Protein 2D4P (pdb70)

InterPro domains:
  IPR000182 GNAT domain [PS51186] (1-141)
  IPR016181 Acyl-CoA N-acyltransferase [SSF55729] (1-130)
  IPR018987 Protein of unknown function DUF1999 [PF09390] (19-132)

CATH classification: 3.40.630.30

Secondary structure (DSSP, 8-state):
-EEE---GGGHHHHHHTSTTSPPPHHHHHHHHHHS--EEEEETTEEEEEEEEEEEE-SSSEEEEEEEEEESSHHHHHHHHHHHHHHHHHTT-SEEEE---TT-HHHHHHHHHTT----SS----------

B-factor: mean 27.44, std 9.07, range [18.23, 69.94]

Structure (mmCIF, N/CA/C/O backbone):
data_2D4P
#
_entry.id   2D4P
#
_cell.length_a   61.721
_cell.length_b   61.721
_cell.length_c   74.707
_cell.angle_alpha   90.00
_cell.angle_beta   90.00
_cell.angle_gamma   120.00
#
_symmetry.space_group_name_H-M   'P 31 2 1'
#
loop_
_entity.id
_entity.type
_entity.pdbx_description
1 polymer 'hypothetical protein TTHA1254'
2 water water
#
loop_
_atom_site.group_PDB
_atom_site.id
_atom_site.type_symbol
_atom_site.label_atom_id
_atom_site.label_alt_id
_atom_site.label_comp_id
_atom_site.label_asym_id
_atom_site.label_entity_id
_atom_site.label_seq_id
_atom_site.pdbx_PDB_ins_code
_atom_site.Cartn_x
_atom_site.Cartn_y
_atom_site.Cartn_z
_atom_site.occupancy
_atom_site.B_iso_or_equiv
_atom_site.auth_seq_id
_atom_site.auth_comp_id
_atom_site.auth_asym_id
_atom_site.auth_atom_id
_atom_site.pdbx_PDB_model_num
ATOM 1 N N . MET A 1 1 ? 23.993 15.431 10.275 1.00 23.21 1 MET A N 1
ATOM 2 C CA . MET A 1 1 ? 23.424 16.290 11.352 1.00 23.18 1 MET A CA 1
ATOM 3 C C . MET A 1 1 ? 24.453 16.841 12.309 1.00 21.32 1 MET A C 1
ATOM 4 O O . MET A 1 1 ? 25.352 16.137 12.744 1.00 20.25 1 MET A O 1
ATOM 9 N N . ARG A 1 2 ? 24.306 18.121 12.644 1.00 20.26 2 ARG A N 1
ATOM 10 C CA . ARG A 1 2 ? 25.240 18.798 13.533 1.00 19.74 2 ARG A CA 1
ATOM 11 C C . ARG A 1 2 ? 24.510 19.616 14.587 1.00 19.20 2 ARG A C 1
ATOM 12 O O . ARG A 1 2 ? 23.350 19.992 14.401 1.00 18.62 2 ARG A O 1
ATOM 20 N N . PHE A 1 3 ? 25.227 19.892 15.677 1.00 18.69 3 PHE A N 1
ATOM 21 C CA . PHE A 1 3 ? 24.696 20.557 16.849 1.00 19.54 3 PHE A CA 1
ATOM 22 C C . PHE A 1 3 ? 25.591 21.719 17.250 1.00 19.61 3 PHE A C 1
ATOM 23 O O . PHE A 1 3 ? 26.798 21.546 17.457 1.00 19.32 3 PHE A O 1
ATOM 31 N N . ARG A 1 4 ? 25.014 22.920 17.320 1.00 19.63 4 ARG A N 1
ATOM 32 C CA . ARG A 1 4 ? 25.800 24.115 17.544 1.00 19.83 4 ARG A CA 1
ATOM 33 C C . ARG A 1 4 ? 25.045 25.156 18.356 1.00 20.16 4 ARG A C 1
ATOM 34 O O . ARG A 1 4 ? 23.815 25.117 18.449 1.00 19.90 4 ARG A O 1
ATOM 42 N N . PRO A 1 5 ? 25.794 26.104 18.922 1.00 20.98 5 PRO A N 1
ATOM 43 C CA . PRO A 1 5 ? 25.175 27.280 19.540 1.00 21.11 5 PRO A CA 1
ATOM 44 C C . PRO A 1 5 ? 24.457 28.020 18.445 1.00 20.77 5 PRO A C 1
ATOM 45 O O . PRO A 1 5 ? 24.861 27.979 17.264 1.00 20.35 5 PRO A O 1
ATOM 49 N N . PHE A 1 6 ? 23.379 28.687 18.828 1.00 21.15 6 PHE A N 1
ATOM 50 C CA . PHE A 1 6 ? 22.660 29.541 17.912 1.00 20.68 6 PHE A CA 1
ATOM 51 C C . PHE A 1 6 ? 22.956 31.008 18.250 1.00 21.14 6 PHE A C 1
ATOM 52 O O . PHE A 1 6 ? 23.399 31.357 19.370 1.00 21.45 6 PHE A O 1
ATOM 60 N N . THR A 1 7 ? 22.730 31.841 17.240 1.00 21.72 7 THR A N 1
ATOM 61 C CA . THR A 1 7 ? 22.857 33.311 17.329 1.00 22.22 7 THR A CA 1
ATOM 62 C C . THR A 1 7 ? 21.587 33.978 16.853 1.00 22.49 7 THR A C 1
ATOM 63 O O . THR A 1 7 ? 20.629 33.319 16.431 1.00 22.03 7 THR A O 1
ATOM 67 N N . GLU A 1 8 ? 21.588 35.307 16.892 1.00 23.30 8 GLU A N 1
ATOM 68 C CA . GLU A 1 8 ? 20.386 36.058 16.515 1.00 24.74 8 GLU A CA 1
ATOM 69 C C . GLU A 1 8 ? 19.967 35.784 15.083 1.00 24.18 8 GLU A C 1
ATOM 70 O O . GLU A 1 8 ? 18.786 35.840 14.760 1.00 23.96 8 GLU A O 1
ATOM 76 N N . GLU A 1 9 ? 20.948 35.443 14.247 1.00 23.30 9 GLU A N 1
ATOM 77 C CA . GLU A 1 9 ? 20.720 35.131 12.842 1.00 24.45 9 GLU A CA 1
ATOM 78 C C . GLU A 1 9 ? 19.864 33.876 12.652 1.00 23.34 9 GLU A C 1
ATOM 79 O O . GLU A 1 9 ? 19.291 33.667 11.578 1.00 23.49 9 GLU A O 1
ATOM 85 N N . ASP A 1 10 ? 19.778 33.062 13.706 1.00 22.30 10 ASP A N 1
ATOM 86 C CA . ASP A 1 10 ? 19.037 31.816 13.703 1.00 21.67 10 ASP A CA 1
ATOM 87 C C . ASP A 1 10 ? 17.600 31.927 14.188 1.00 21.62 10 ASP A C 1
ATOM 88 O O . ASP A 1 10 ? 16.911 30.920 14.325 1.00 21.25 10 ASP A O 1
ATOM 93 N N . LEU A 1 11 ? 17.137 33.136 14.453 1.00 22.28 11 LEU A N 1
ATOM 94 C CA . LEU A 1 11 ? 15.782 33.301 14.968 1.00 23.11 11 LEU A CA 1
ATOM 95 C C . LEU A 1 11 ? 14.698 32.586 14.094 1.00 23.04 11 LEU A C 1
ATOM 96 O O . LEU A 1 11 ? 13.896 31.805 14.608 1.00 22.70 11 LEU A O 1
ATOM 101 N N . ASP A 1 12 ? 14.714 32.806 12.778 1.00 23.74 12 ASP A N 1
ATOM 102 C CA . ASP A 1 12 ? 13.790 32.122 11.865 1.00 24.52 12 ASP A CA 1
ATOM 103 C C . ASP A 1 12 ? 13.872 30.599 11.870 1.00 24.61 12 ASP A C 1
ATOM 104 O O . ASP A 1 12 ? 12.848 29.930 11.835 1.00 23.54 12 ASP A O 1
ATOM 109 N N . ARG A 1 13 ? 15.090 30.067 11.896 1.00 24.38 13 ARG A N 1
ATOM 110 C CA . ARG A 1 13 ? 15.326 28.635 11.979 1.00 24.69 13 ARG A CA 1
ATOM 111 C C . ARG A 1 13 ? 14.711 28.059 13.243 1.00 24.34 13 ARG A C 1
ATOM 112 O O . ARG A 1 13 ? 14.070 27.010 13.192 1.00 24.34 13 ARG A O 1
ATOM 120 N N . LEU A 1 14 ? 14.917 28.730 14.384 1.00 24.13 14 LEU A N 1
ATOM 121 C CA . LEU A 1 14 ? 14.318 28.265 15.629 1.00 24.64 14 LEU A CA 1
ATOM 122 C C . LEU A 1 14 ? 12.797 28.239 15.511 1.00 24.13 14 LEU A C 1
ATOM 123 O O . LEU A 1 14 ? 12.165 27.276 15.891 1.00 24.36 14 LEU A O 1
ATOM 128 N N . ASN A 1 15 ? 12.237 29.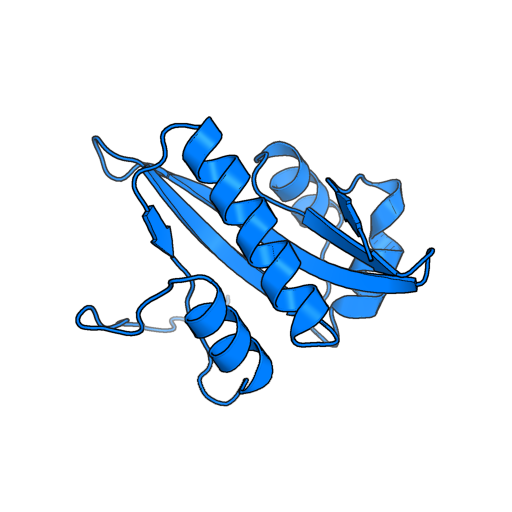294 14.944 1.00 23.97 15 ASN A N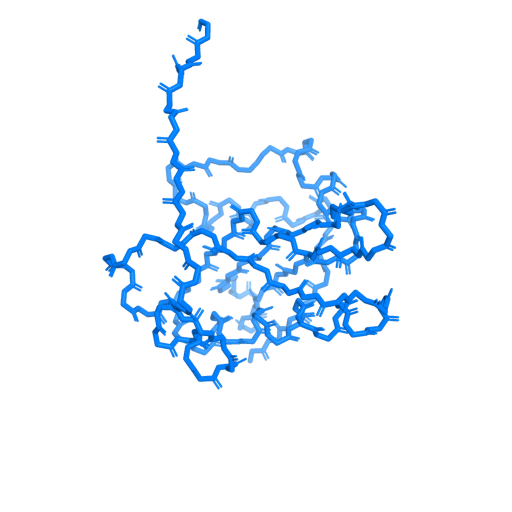 1
ATOM 129 C CA . ASN A 1 15 ? 10.793 29.431 14.892 1.00 24.66 15 ASN A CA 1
ATOM 130 C C . ASN A 1 15 ? 10.190 28.487 13.874 1.00 25.06 15 ASN A C 1
ATOM 131 O O . ASN A 1 15 ? 9.047 28.061 14.010 1.00 24.74 15 ASN A O 1
ATOM 136 N N . ARG A 1 16 ? 10.972 28.090 12.877 1.00 25.61 16 ARG A N 1
ATOM 137 C CA . ARG A 1 16 ? 10.520 27.031 11.969 1.00 25.85 16 ARG A CA 1
ATOM 138 C C . ARG A 1 16 ? 10.297 25.712 12.723 1.00 24.69 16 ARG A C 1
ATOM 139 O O . ARG A 1 16 ? 9.496 24.877 12.289 1.00 24.83 16 ARG A O 1
ATOM 147 N N . LEU A 1 17 ? 11.013 25.525 13.838 1.0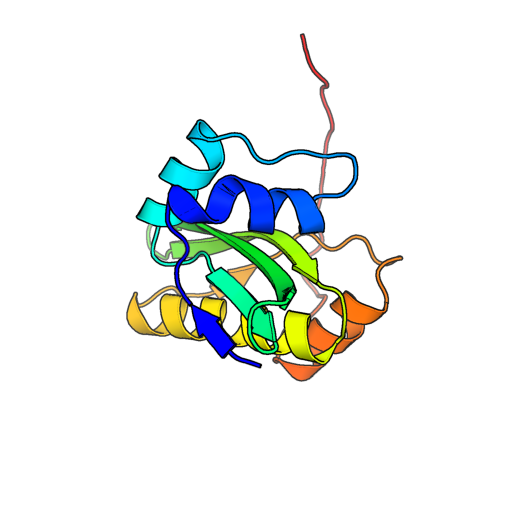0 23.02 17 LEU A N 1
ATOM 148 C CA . LEU A 1 17 ? 10.880 24.352 14.703 1.00 22.83 17 LEU A CA 1
ATOM 149 C C . LEU A 1 17 ? 9.947 24.536 15.897 1.00 22.46 17 LEU A C 1
ATOM 150 O O . LEU A 1 17 ? 9.696 23.584 16.630 1.00 23.11 17 LEU A O 1
ATOM 155 N N . ALA A 1 18 ? 9.465 25.757 16.115 1.00 21.69 18 ALA A N 1
ATOM 156 C CA . ALA A 1 18 ? 8.800 26.124 17.368 1.00 21.37 18 ALA A CA 1
ATOM 157 C C . ALA A 1 18 ? 7.261 25.952 17.363 1.00 21.20 18 ALA A C 1
ATOM 158 O O . ALA A 1 18 ? 6.609 26.210 18.372 1.00 21.34 18 ALA A O 1
ATOM 160 N N . GLY A 1 19 ? 6.708 25.516 16.236 1.00 22.08 19 GLY A N 1
ATOM 161 C CA . GLY A 1 19 ? 5.299 25.230 16.134 1.00 21.77 19 GLY A CA 1
ATOM 162 C C . GLY A 1 19 ? 4.451 26.453 16.509 1.00 22.35 19 GLY A C 1
ATOM 163 O O . GLY A 1 19 ? 4.664 27.556 15.983 1.00 21.57 19 GLY A O 1
ATOM 164 N N . LYS A 1 20 ? 3.509 26.250 17.425 1.00 22.14 20 LYS A N 1
ATOM 165 C CA . LYS A 1 20 ? 2.576 27.302 17.817 1.00 22.67 20 LYS A CA 1
ATOM 166 C C . LYS A 1 20 ? 3.038 28.060 19.041 1.00 22.83 20 LYS A C 1
ATOM 167 O O . LYS A 1 20 ? 2.258 28.793 19.643 1.00 22.13 20 LYS A O 1
ATOM 173 N N . ARG A 1 21 ? 4.287 27.852 19.448 1.00 23.56 21 ARG A N 1
ATOM 174 C CA . ARG A 1 21 ? 4.864 28.528 20.609 1.00 24.76 21 ARG A CA 1
ATOM 175 C C . ARG A 1 21 ? 6.195 29.162 20.206 1.00 24.75 21 ARG A C 1
ATOM 176 O O . ARG A 1 21 ? 7.270 28.566 20.328 1.00 24.35 21 ARG A O 1
ATOM 184 N N . PRO A 1 22 ? 6.115 30.391 19.727 1.00 25.38 22 PRO A N 1
ATOM 185 C CA . PRO A 1 22 ? 7.280 31.057 19.149 1.00 25.36 22 PRO A CA 1
ATOM 186 C C . PRO A 1 22 ? 8.345 31.397 20.188 1.00 24.50 22 PRO A C 1
ATOM 187 O O . PRO A 1 22 ? 8.079 31.567 21.382 1.00 24.46 22 PRO A O 1
ATOM 191 N N . VAL A 1 23 ? 9.570 31.468 19.701 1.00 24.63 23 VAL A N 1
ATOM 192 C CA . VAL A 1 23 ? 10.720 31.908 20.474 1.00 24.58 23 VAL A CA 1
ATOM 193 C C . VAL A 1 23 ? 10.942 33.361 20.118 1.00 24.00 23 VAL A C 1
ATOM 194 O O . VAL A 1 23 ? 11.093 33.714 18.934 1.00 23.81 23 VAL A O 1
ATOM 198 N N . SER A 1 24 ? 10.936 34.224 21.124 1.00 23.16 24 SER A N 1
ATOM 199 C CA . SER A 1 24 ? 11.223 35.630 20.883 1.00 23.18 24 SER A CA 1
ATOM 200 C C . SER A 1 24 ? 12.725 35.855 20.745 1.00 22.93 24 SER A C 1
ATOM 201 O O . SER A 1 24 ? 13.541 35.024 21.156 1.00 22.61 24 SER A O 1
ATOM 204 N N . LEU A 1 25 ? 13.077 37.002 20.188 1.00 22.43 25 LEU A N 1
ATOM 205 C CA . LEU A 1 25 ? 14.455 37.435 20.138 1.00 23.21 25 LEU A CA 1
ATOM 206 C C . LEU A 1 25 ? 15.041 37.538 21.534 1.00 23.09 25 LEU A C 1
ATOM 207 O O . LEU A 1 25 ? 16.194 37.180 21.727 1.00 22.47 25 LEU A O 1
ATOM 212 N N . GLY A 1 26 ? 14.238 38.028 22.488 1.00 23.16 26 GLY A N 1
ATOM 213 C CA . GLY A 1 26 ? 14.689 38.132 23.865 1.00 23.56 26 GLY A CA 1
ATOM 214 C C . GLY A 1 26 ? 15.034 36.777 24.450 1.00 22.88 26 GLY A C 1
ATOM 215 O O . GLY A 1 26 ? 16.058 36.617 25.126 1.00 22.32 26 GLY A O 1
ATOM 216 N N . ALA A 1 27 ? 14.177 35.798 24.184 1.00 22.16 27 ALA A N 1
ATOM 217 C CA . ALA A 1 27 ? 14.407 34.430 24.642 1.00 22.04 27 ALA A CA 1
ATOM 218 C C . ALA A 1 27 ? 15.642 33.827 23.969 1.00 21.47 27 ALA A C 1
ATOM 219 O O . ALA A 1 27 ? 16.476 33.252 24.637 1.00 21.90 27 ALA A O 1
ATOM 221 N N . LEU A 1 28 ? 15.776 34.028 22.666 1.00 21.49 28 LEU A N 1
ATOM 222 C CA . LEU A 1 28 ? 16.935 33.534 21.934 1.00 21.43 28 LEU A CA 1
ATOM 223 C C . LEU A 1 28 ? 18.221 34.097 22.545 1.00 21.94 28 LEU A C 1
ATOM 224 O O . LEU A 1 28 ? 19.155 33.352 22.831 1.00 20.82 28 LEU A O 1
ATOM 229 N N . ARG A 1 29 ? 18.244 35.407 22.794 1.00 22.21 29 ARG A N 1
ATOM 230 C CA . ARG A 1 29 ? 19.422 36.070 23.348 1.00 23.51 29 ARG A CA 1
ATOM 231 C C . ARG A 1 29 ? 19.821 35.534 24.726 1.00 22.69 29 ARG A C 1
ATOM 232 O O . ARG A 1 29 ? 20.999 35.269 24.990 1.00 23.27 29 ARG A O 1
ATOM 240 N N . PHE A 1 30 ? 18.834 35.361 25.586 1.00 23.13 30 PHE A N 1
ATOM 241 C CA . PHE A 1 30 ? 19.043 34.804 26.906 1.00 22.87 30 PHE A CA 1
ATOM 242 C C . PHE A 1 30 ? 19.589 33.383 26.846 1.00 21.55 30 PHE A C 1
ATOM 243 O O . PHE A 1 30 ? 20.580 33.051 27.503 1.00 21.98 30 PHE A O 1
ATOM 251 N N . PHE A 1 31 ? 18.948 32.531 26.061 1.00 21.14 31 PHE A N 1
ATOM 252 C CA . PHE A 1 31 ? 19.398 31.144 25.952 1.00 20.40 31 PHE A CA 1
ATOM 253 C C . PHE A 1 31 ? 20.742 31.003 25.231 1.00 21.57 31 PHE A C 1
ATOM 254 O O . PHE A 1 31 ? 21.528 30.122 25.548 1.00 20.78 31 PHE A O 1
ATOM 262 N N . ALA A 1 32 ? 21.035 31.898 24.278 1.00 21.79 32 ALA A N 1
ATOM 263 C CA . ALA A 1 32 ? 22.357 31.907 23.650 1.00 22.48 32 ALA A CA 1
ATOM 264 C C . ALA A 1 32 ? 23.449 32.182 24.686 1.00 22.64 32 ALA A C 1
ATOM 265 O O . ALA A 1 32 ? 24.551 31.673 24.544 1.00 23.41 32 ALA A O 1
ATOM 267 N N . ARG A 1 33 ? 23.145 32.981 25.698 1.00 23.48 33 ARG A N 1
ATOM 268 C CA . ARG A 1 33 ? 24.139 33.387 26.705 1.00 25.29 33 ARG A CA 1
ATOM 269 C C . ARG A 1 33 ? 24.393 32.268 27.736 1.00 24.05 33 ARG A C 1
ATOM 270 O O . ARG A 1 33 ? 25.407 32.317 28.424 1.00 23.89 33 ARG A O 1
ATOM 278 N N . THR A 1 34 ? 23.516 31.270 27.845 1.00 22.78 34 THR A N 1
ATOM 279 C CA . THR A 1 34 ? 23.663 30.262 28.928 1.00 22.25 34 THR A CA 1
ATOM 280 C C . THR A 1 34 ? 24.868 29.383 28.755 1.00 21.72 34 THR A C 1
ATOM 281 O O . THR A 1 34 ? 25.443 28.905 29.740 1.00 22.48 34 THR A O 1
ATOM 285 N N . GLY A 1 35 ? 25.240 29.135 27.504 1.00 22.09 35 GLY A N 1
ATOM 286 C CA . GLY A 1 35 ? 26.203 28.086 27.158 1.00 21.46 35 GLY A CA 1
ATOM 287 C C . GLY A 1 35 ? 25.682 26.659 27.219 1.00 21.75 35 GLY A C 1
ATOM 288 O O . GLY A 1 35 ? 26.445 25.728 27.093 1.00 22.28 35 GLY A O 1
ATOM 289 N N . HIS A 1 36 ? 24.372 26.502 27.383 1.00 20.60 36 HIS A N 1
ATOM 290 C CA . HIS A 1 36 ? 23.703 25.214 27.512 1.00 18.93 36 HIS A CA 1
ATOM 291 C C . HIS A 1 36 ? 22.635 24.957 26.446 1.00 18.81 36 HIS A C 1
ATOM 292 O O . HIS A 1 36 ? 21.986 23.926 26.468 1.00 18.57 36 HIS A O 1
ATOM 299 N N . SER A 1 37 ? 22.477 25.883 25.506 1.00 19.15 37 SER A N 1
ATOM 300 C CA . SER A 1 37 ? 21.388 25.824 24.515 1.00 18.99 37 SER A CA 1
ATOM 301 C C . SER A 1 37 ? 21.976 25.618 23.111 1.00 20.12 37 SER A C 1
ATOM 302 O O . SER A 1 37 ? 23.034 26.166 22.775 1.00 20.06 37 SER A O 1
ATOM 305 N N . PHE A 1 38 ? 21.286 24.804 22.313 1.00 19.65 38 PHE A N 1
ATOM 306 C CA . PHE A 1 38 ? 21.790 24.344 21.026 1.00 20.15 38 PHE A CA 1
ATOM 307 C C . PHE A 1 38 ? 20.734 24.275 19.944 1.00 20.20 38 PHE A C 1
ATOM 308 O O . PHE A 1 38 ? 19.554 24.139 20.222 1.00 19.42 38 PHE A O 1
ATOM 316 N N . LEU A 1 39 ? 21.211 24.340 18.700 1.00 19.85 39 LEU A N 1
ATOM 317 C CA . LEU A 1 39 ? 20.433 24.103 17.493 1.00 20.75 39 LEU A CA 1
ATOM 318 C C . LEU A 1 39 ? 20.984 22.859 16.804 1.00 20.95 39 LEU A C 1
ATOM 319 O O . LEU A 1 39 ? 22.210 22.670 16.755 1.00 20.85 39 LEU A O 1
ATOM 324 N N . ALA A 1 40 ? 20.068 22.016 16.318 1.00 20.30 40 ALA A N 1
ATOM 325 C CA . ALA A 1 40 ? 20.379 20.871 15.478 1.00 20.91 40 ALA A CA 1
ATOM 326 C C . ALA A 1 40 ? 20.023 21.210 14.034 1.00 21.51 40 ALA A C 1
ATOM 327 O O . ALA A 1 40 ? 18.976 21.798 13.782 1.00 21.28 40 ALA A O 1
ATOM 329 N N . GLU A 1 41 ? 20.879 20.809 13.105 1.00 23.16 41 GLU A N 1
ATOM 330 C CA . GLU A 1 41 ? 20.721 21.097 11.677 1.00 25.77 41 GLU A CA 1
ATOM 331 C C . GLU A 1 41 ? 21.159 19.894 10.874 1.00 27.60 41 GLU A C 1
ATOM 332 O O . GLU A 1 41 ? 22.173 19.332 11.197 1.00 25.15 41 GLU A O 1
ATOM 338 N N . GLU A 1 42 ? 20.442 19.564 9.798 1.00 30.48 42 GLU A N 1
ATOM 339 C CA . GLU A 1 42 ? 20.876 18.568 8.804 1.00 33.65 42 GLU A CA 1
ATOM 340 C C . GLU A 1 42 ? 21.114 19.326 7.522 1.00 34.90 42 GLU A C 1
ATOM 341 O O . GLU A 1 42 ? 20.163 19.739 6.842 1.00 34.17 42 GLU A O 1
ATOM 347 N N . GLY A 1 43 ? 22.382 19.539 7.202 1.00 37.07 43 GLY A N 1
ATOM 348 C CA . GLY A 1 43 ? 22.735 20.500 6.186 1.00 38.67 43 GLY A CA 1
ATOM 349 C C . GLY A 1 43 ? 22.348 21.825 6.789 1.00 39.38 43 GLY A C 1
ATOM 350 O O . GLY A 1 43 ? 22.826 22.169 7.870 1.00 41.11 43 GLY A O 1
ATOM 351 N N . GLU A 1 44 ? 21.469 22.561 6.114 1.00 39.57 44 GLU A N 1
ATOM 352 C CA . GLU A 1 44 ? 20.930 23.801 6.675 1.00 39.76 44 GLU A CA 1
ATOM 353 C C . GLU A 1 44 ? 19.413 23.721 6.862 1.00 37.59 44 GLU A C 1
ATOM 354 O O . GLU A 1 44 ? 18.754 24.733 7.062 1.00 39.47 44 GLU A O 1
ATOM 360 N N . GLU A 1 45 ? 18.868 22.510 6.809 1.00 34.93 45 GLU A N 1
ATOM 361 C CA . GLU A 1 45 ? 17.522 22.238 7.279 1.00 33.13 45 GLU A CA 1
ATOM 362 C C . GLU A 1 45 ? 17.598 22.263 8.813 1.00 30.88 45 GLU A C 1
ATOM 363 O O . GLU A 1 45 ? 18.377 21.511 9.390 1.00 29.20 45 GLU A O 1
ATOM 369 N N . PRO A 1 46 ? 16.863 23.149 9.481 1.00 28.19 46 PRO A N 1
ATOM 370 C CA . PRO A 1 46 ? 16.798 23.076 10.942 1.00 26.69 46 PRO A CA 1
ATOM 371 C C . PRO A 1 46 ? 16.119 21.772 11.369 1.00 25.16 46 PRO A C 1
ATOM 372 O O . PRO A 1 46 ? 15.157 21.345 10.749 1.00 23.45 46 PRO A O 1
ATOM 376 N N . MET A 1 47 ? 16.620 21.142 12.422 1.00 23.20 47 MET A N 1
ATOM 377 C CA . MET A 1 47 ? 16.084 19.856 12.834 1.00 22.76 47 MET A CA 1
ATOM 378 C C . MET A 1 47 ? 15.679 19.800 14.307 1.00 21.54 47 MET A C 1
ATOM 379 O O . MET A 1 47 ? 15.008 18.858 14.712 1.00 20.65 47 MET A O 1
ATOM 384 N N . GLY A 1 48 ? 16.085 20.784 15.105 1.00 20.32 48 GLY A N 1
ATOM 385 C CA . GLY A 1 48 ? 15.667 20.826 16.488 1.00 20.73 48 GLY A CA 1
ATOM 386 C C . GLY A 1 48 ? 16.387 21.908 17.250 1.00 20.74 48 GLY A C 1
ATOM 387 O O . GLY A 1 48 ? 17.342 22.521 16.748 1.00 20.13 48 GLY A O 1
ATOM 388 N N . PHE A 1 49 ? 15.949 22.130 18.477 1.00 20.42 49 PHE A N 1
ATOM 389 C CA . PHE A 1 49 ? 16.687 23.014 19.370 1.00 20.73 49 PHE A CA 1
ATOM 390 C C . PHE A 1 49 ? 16.414 22.648 20.813 1.00 20.47 49 PHE A C 1
ATOM 391 O O . PHE A 1 49 ? 15.407 22.019 21.125 1.00 19.85 49 PHE A O 1
ATOM 399 N N . ALA A 1 50 ? 17.329 23.045 21.692 1.00 20.79 50 ALA A N 1
ATOM 400 C CA . ALA A 1 50 ? 17.167 22.860 23.129 1.00 20.73 50 ALA A CA 1
ATOM 401 C C . ALA A 1 50 ? 17.469 24.186 23.813 1.00 20.80 50 ALA A C 1
ATOM 402 O O . ALA A 1 50 ? 18.509 24.781 23.564 1.00 20.18 50 ALA A O 1
ATOM 404 N N . LEU A 1 51 ? 16.529 24.646 24.645 1.00 20.69 51 LEU A N 1
ATOM 405 C CA . LEU A 1 51 ? 16.714 25.828 25.486 1.00 20.17 51 LEU A CA 1
ATOM 406 C C . LEU A 1 51 ? 16.940 25.320 26.885 1.00 19.95 51 LEU A C 1
ATOM 407 O O . LEU A 1 51 ? 16.076 24.679 27.442 1.00 19.50 51 LEU A O 1
ATOM 412 N N . ALA A 1 52 ? 18.128 25.562 27.402 1.00 20.44 52 ALA A N 1
ATOM 413 C CA . ALA A 1 52 ? 18.547 25.053 28.706 1.00 20.25 52 ALA A CA 1
ATOM 414 C C . ALA A 1 52 ? 19.352 26.099 29.469 1.00 20.37 52 ALA A C 1
ATOM 415 O O . ALA A 1 52 ? 19.956 26.992 28.887 1.00 19.89 52 ALA A O 1
ATOM 417 N N . GLN A 1 53 ? 19.352 25.974 30.793 1.00 19.81 53 GLN A N 1
ATOM 418 C CA . GLN A 1 53 ? 19.982 26.971 31.657 1.00 18.78 53 GLN A CA 1
ATOM 419 C C . GLN A 1 53 ? 20.364 26.385 32.991 1.00 18.59 53 GLN A C 1
ATOM 420 O O . GLN A 1 53 ? 19.757 25.409 33.465 1.00 19.17 53 GLN A O 1
ATOM 426 N N . ALA A 1 54 ? 21.371 27.012 33.603 1.00 19.14 54 ALA A N 1
ATOM 427 C CA . ALA A 1 54 ? 21.820 26.632 34.926 1.00 19.64 54 ALA A CA 1
ATOM 428 C C . ALA A 1 54 ? 21.001 27.255 36.013 1.00 19.68 54 ALA A C 1
ATOM 429 O O . ALA A 1 54 ? 20.699 28.468 35.976 1.00 21.52 54 ALA A O 1
ATOM 431 N N . VAL A 1 55 ? 20.629 26.413 36.974 1.00 19.29 55 VAL A N 1
ATOM 432 C CA . VAL A 1 55 ? 19.869 26.817 38.149 1.00 19.84 55 VAL A CA 1
ATOM 433 C C . VAL A 1 55 ? 20.633 26.360 39.396 1.00 19.70 55 VAL A C 1
ATOM 434 O O . VAL A 1 55 ? 20.845 25.159 39.574 1.00 19.31 55 VAL A O 1
ATOM 438 N N . TRP A 1 56 ? 21.078 27.314 40.194 1.00 20.65 56 TRP A N 1
ATOM 439 C CA . TRP A 1 56 ? 21.844 27.025 41.427 1.00 21.47 56 TRP A CA 1
ATOM 440 C C . TRP A 1 56 ? 20.892 26.430 42.471 1.00 22.22 56 TRP A C 1
ATOM 441 O O . TRP A 1 56 ? 19.766 26.929 42.697 1.00 21.98 56 TRP A O 1
ATOM 452 N N . GLN A 1 57 ? 21.320 25.321 43.055 1.00 21.47 57 GLN A N 1
ATOM 453 C CA . GLN A 1 57 ? 20.541 24.654 44.095 1.00 22.81 57 GLN A CA 1
ATOM 454 C C . GLN A 1 57 ? 20.936 25.099 45.517 1.00 22.67 57 GLN A C 1
ATOM 455 O O . GLN A 1 57 ? 20.359 24.626 46.482 1.00 23.33 57 GLN A O 1
ATOM 461 N N . GLY A 1 58 ? 21.945 25.958 45.663 1.00 21.83 58 GLY A N 1
ATOM 462 C CA . GLY A 1 58 ? 22.473 26.293 46.968 1.00 21.99 58 GLY A CA 1
ATOM 463 C C . GLY A 1 58 ? 23.861 25.719 47.257 1.00 21.73 58 GLY A C 1
ATOM 464 O O . GLY A 1 58 ? 24.497 26.088 48.248 1.00 21.72 58 GLY A O 1
ATOM 465 N N . GLU A 1 59 ? 24.322 24.816 46.405 1.00 21.68 59 GLU A N 1
ATOM 466 C CA . GLU A 1 59 ? 25.694 24.307 46.493 1.00 22.73 59 GLU A CA 1
ATOM 467 C C . GLU A 1 59 ? 26.032 23.740 45.133 1.00 22.72 59 GLU A C 1
ATOM 468 O O . GLU A 1 59 ? 26.926 24.229 44.427 1.00 22.53 59 GLU A O 1
ATOM 474 N N . ALA A 1 60 ? 25.267 22.733 44.739 1.00 22.27 60 ALA A N 1
ATOM 475 C CA . ALA A 1 60 ? 25.372 22.186 43.398 1.00 21.44 60 ALA A CA 1
ATOM 476 C C . ALA A 1 60 ? 24.504 23.010 42.450 1.00 21.35 60 ALA A C 1
ATOM 477 O O . ALA A 1 60 ? 23.698 23.857 42.878 1.00 19.91 60 ALA A O 1
ATOM 479 N N . THR A 1 61 ? 24.695 22.761 41.163 1.00 20.76 61 THR A N 1
ATOM 480 C CA . THR A 1 61 ? 23.914 23.359 40.089 1.00 20.59 61 THR A CA 1
ATOM 481 C C . THR A 1 61 ? 23.228 22.275 39.281 1.00 20.80 61 THR A C 1
ATOM 482 O O . THR A 1 61 ? 23.751 21.173 39.113 1.00 21.25 61 THR A O 1
ATOM 486 N N . THR A 1 62 ? 22.015 22.570 38.818 1.00 20.37 62 THR A N 1
ATOM 487 C CA . THR A 1 62 ? 21.320 21.740 37.863 1.00 20.87 62 THR A CA 1
ATOM 488 C C . THR A 1 62 ? 21.166 22.502 36.561 1.00 21.48 62 THR A C 1
ATOM 489 O O . THR A 1 62 ? 20.926 23.718 36.590 1.00 22.91 62 THR A O 1
ATOM 493 N N . VAL A 1 63 ? 21.309 21.809 35.426 1.00 20.03 63 VAL A N 1
ATOM 494 C CA . VAL A 1 63 ? 20.917 22.378 34.159 1.00 20.69 63 VAL A CA 1
ATOM 495 C C . VAL A 1 63 ? 19.518 21.881 33.835 1.00 20.26 63 VAL A C 1
ATOM 496 O O . VAL A 1 63 ? 19.284 20.687 33.736 1.00 20.43 63 VAL A O 1
ATOM 500 N N . LEU A 1 64 ? 18.565 22.814 33.746 1.00 20.71 64 LEU A N 1
ATOM 501 C CA . LEU A 1 64 ? 17.210 22.504 33.360 1.00 21.43 64 LEU A CA 1
ATOM 502 C C . LEU A 1 64 ? 16.988 22.796 31.888 1.00 21.24 64 LEU A C 1
ATOM 503 O O . LEU A 1 64 ? 17.278 23.899 31.397 1.00 21.87 64 LEU A O 1
ATOM 508 N N . VAL A 1 65 ? 16.500 21.790 31.183 1.00 21.01 65 VAL A N 1
ATOM 509 C CA . VAL A 1 65 ? 16.097 21.953 29.789 1.00 21.49 65 VAL A CA 1
ATOM 510 C C . VAL A 1 65 ? 14.639 22.431 29.812 1.00 21.61 65 VAL A C 1
ATOM 511 O O . VAL A 1 65 ? 13.709 21.656 30.028 1.00 24.01 65 VAL A O 1
ATOM 515 N N . THR A 1 66 ? 14.486 23.710 29.591 1.00 23.24 66 THR A N 1
ATOM 516 C CA . THR A 1 66 ? 13.247 24.410 29.596 1.00 24.68 66 THR A CA 1
ATOM 517 C C . THR A 1 66 ? 12.376 23.999 28.443 1.00 23.79 66 THR A C 1
ATOM 518 O O . THR A 1 66 ? 11.141 23.908 28.556 1.00 24.47 66 THR A O 1
ATOM 522 N N . ARG A 1 67 ? 13.016 23.773 27.296 1.00 21.90 67 ARG A N 1
ATOM 523 C CA . ARG A 1 67 ? 12.329 23.384 26.097 1.00 22.05 67 ARG A CA 1
ATOM 524 C C . ARG A 1 67 ? 13.222 22.591 25.173 1.00 21.91 67 ARG A C 1
ATOM 525 O O . ARG A 1 67 ? 14.370 22.972 24.951 1.00 20.97 67 ARG A O 1
ATOM 533 N N . ILE A 1 68 ? 12.660 21.548 24.580 1.00 22.24 68 ILE A N 1
ATOM 534 C CA . ILE A 1 68 ? 13.375 20.823 23.531 1.00 21.64 68 ILE A CA 1
ATOM 535 C C . ILE A 1 68 ? 12.373 20.485 22.432 1.00 21.97 68 ILE A C 1
ATOM 536 O O . ILE A 1 68 ? 11.232 20.092 22.706 1.00 22.58 68 ILE A O 1
ATOM 541 N N . GLU A 1 69 ? 12.798 20.704 21.199 1.00 21.28 69 GLU A N 1
ATOM 542 C CA . GLU A 1 69 ? 12.027 20.397 20.026 1.00 21.62 69 GLU A CA 1
ATOM 543 C C . GLU A 1 69 ? 12.921 19.651 19.065 1.00 21.87 69 GLU A C 1
ATOM 544 O O . GLU A 1 69 ? 14.119 19.942 18.979 1.00 20.23 69 GLU A O 1
ATOM 550 N N . GLY A 1 70 ? 12.345 18.706 18.333 1.00 21.52 70 GLY A N 1
ATOM 551 C CA . GLY A 1 70 ? 13.117 17.954 17.360 1.00 22.68 70 GLY A CA 1
ATOM 552 C C . GLY A 1 70 ? 12.289 17.106 16.412 1.00 23.74 70 GLY A C 1
ATOM 553 O O . GLY A 1 70 ? 11.260 16.555 16.790 1.00 24.68 70 GLY A O 1
ATOM 554 N N . ARG A 1 71 ? 12.777 17.002 15.182 1.00 24.01 71 ARG A N 1
ATOM 555 C CA . ARG A 1 71 ? 12.059 16.350 14.097 1.00 24.21 71 ARG A CA 1
ATOM 556 C C . ARG A 1 71 ? 12.313 14.851 14.006 1.00 23.44 71 ARG A C 1
ATOM 557 O O . ARG A 1 71 ? 11.667 14.143 13.195 1.00 21.60 71 ARG A O 1
ATOM 565 N N . SER A 1 72 ? 13.246 14.365 14.818 1.00 21.52 72 SER A N 1
ATOM 566 C CA . SER A 1 72 ? 13.584 12.957 14.848 1.00 21.90 72 SER A CA 1
ATOM 567 C C . SER A 1 72 ? 14.208 12.585 16.183 1.00 22.23 72 SER A C 1
ATOM 568 O O . SER A 1 72 ? 14.722 13.438 16.890 1.00 20.93 72 SER A O 1
ATOM 571 N N . VAL A 1 73 ? 14.188 11.301 16.498 1.00 22.51 73 VAL A N 1
ATOM 572 C CA . VAL A 1 73 ? 14.951 10.798 17.646 1.00 23.14 73 VAL A CA 1
ATOM 573 C C . VAL A 1 73 ? 16.429 11.209 17.556 1.00 22.94 73 VAL A C 1
ATOM 574 O O . VAL A 1 73 ? 17.013 11.665 18.547 1.00 22.77 73 VAL A O 1
ATOM 578 N N . GLU A 1 74 ? 17.011 11.094 16.365 1.00 22.77 74 GLU A N 1
ATOM 579 C CA . GLU A 1 74 ? 18.392 11.474 16.165 1.00 22.32 74 GLU A CA 1
ATOM 580 C C . GLU A 1 74 ? 18.642 12.936 16.578 1.00 21.23 74 GLU A C 1
ATOM 581 O O . GLU A 1 74 ? 19.599 13.223 17.283 1.00 20.93 74 GLU A O 1
ATOM 587 N N . ALA A 1 75 ? 17.789 13.860 16.149 1.00 20.49 75 ALA A N 1
ATOM 588 C CA . ALA A 1 75 ? 17.954 15.269 16.519 1.00 20.20 75 ALA A CA 1
ATOM 589 C C . ALA A 1 75 ? 17.838 15.444 18.048 1.00 20.46 75 ALA A C 1
ATOM 590 O O . ALA A 1 75 ? 18.642 16.123 18.698 1.00 20.43 75 ALA A O 1
ATOM 592 N N . LEU A 1 76 ? 16.840 14.812 18.633 1.00 19.94 76 LEU A N 1
ATOM 593 C CA . LEU A 1 76 ? 16.602 14.949 20.066 1.00 20.71 76 LEU A CA 1
ATOM 594 C C . LEU A 1 76 ? 17.772 14.395 20.867 1.00 19.93 76 LEU A C 1
ATOM 595 O O . LEU A 1 76 ? 18.204 15.004 21.840 1.00 19.11 76 LEU A O 1
ATOM 600 N N . ARG A 1 77 ? 18.264 13.226 20.466 1.00 20.21 77 ARG A N 1
ATOM 601 C CA . ARG A 1 77 ? 19.407 12.616 21.152 1.00 20.60 77 ARG A CA 1
ATOM 602 C C . ARG A 1 77 ? 20.648 13.499 21.114 1.00 20.51 77 ARG A C 1
ATOM 603 O O . ARG A 1 77 ? 21.328 13.671 22.125 1.00 21.13 77 ARG A O 1
ATOM 611 N N . GLY A 1 78 ? 20.949 14.070 19.948 1.00 20.13 78 GLY A N 1
ATOM 612 C CA . GLY A 1 78 ? 22.142 14.873 19.795 1.00 20.14 78 GLY A CA 1
ATOM 613 C C . GLY A 1 78 ? 22.054 16.166 20.573 1.00 20.65 78 GLY A C 1
ATOM 614 O O . GLY A 1 78 ? 23.051 16.633 21.132 1.00 19.84 78 GLY A O 1
ATOM 615 N N . LEU A 1 79 ? 20.852 16.749 20.626 1.00 20.63 79 LEU A N 1
ATOM 616 C CA . LEU A 1 79 ? 20.628 17.932 21.454 1.00 19.78 79 LEU A CA 1
ATOM 617 C C . LEU A 1 79 ? 20.854 17.600 22.945 1.00 19.77 79 LEU A C 1
ATOM 618 O O . LEU A 1 79 ? 21.519 18.344 23.681 1.00 20.46 79 LEU A O 1
ATOM 623 N N . LEU A 1 80 ? 20.320 16.472 23.396 1.00 20.13 80 LEU A N 1
ATOM 62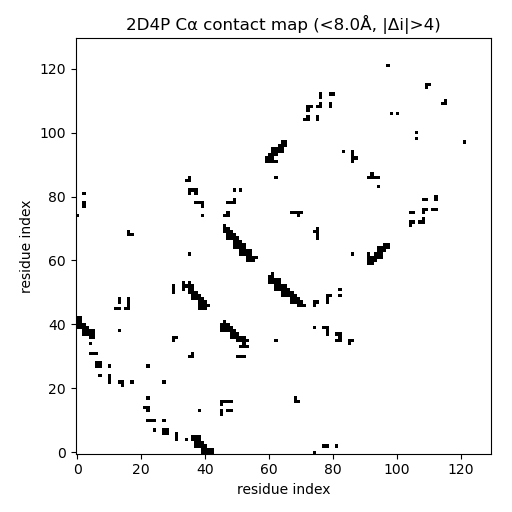4 C CA . LEU A 1 80 ? 20.530 16.066 24.780 1.00 19.83 80 LEU A CA 1
ATOM 625 C C . LEU A 1 80 ? 21.999 15.863 25.067 1.00 20.13 80 LEU A C 1
ATOM 626 O O . LEU A 1 80 ? 22.487 16.268 26.103 1.00 21.14 80 LEU A O 1
ATOM 631 N N . ARG A 1 81 ? 22.709 15.250 24.132 1.00 20.86 81 ARG A N 1
ATOM 632 C CA . ARG A 1 81 ? 24.135 15.007 24.306 1.00 20.74 81 ARG A CA 1
ATOM 633 C C . ARG A 1 81 ? 24.886 16.331 24.405 1.00 20.85 81 ARG A C 1
ATOM 634 O O . ARG A 1 81 ? 25.836 16.486 25.206 1.00 19.94 81 ARG A O 1
ATOM 642 N N . ALA A 1 82 ? 24.477 17.304 23.597 1.00 20.54 82 ALA A N 1
ATOM 643 C CA . ALA A 1 82 ? 25.166 18.588 23.583 1.00 20.62 82 ALA A CA 1
ATOM 644 C C . ALA A 1 82 ? 24.902 19.297 24.918 1.00 20.02 82 ALA A C 1
ATOM 645 O O . ALA A 1 82 ? 25.796 19.876 25.522 1.00 18.99 82 ALA A O 1
ATOM 647 N N . VAL A 1 83 ? 23.664 19.223 25.390 1.00 20.96 83 VAL A N 1
ATOM 648 C CA . VAL A 1 83 ? 23.341 19.812 26.686 1.00 20.18 83 VAL A CA 1
ATOM 649 C C . VAL A 1 83 ? 24.154 19.142 27.812 1.00 19.72 83 VAL A C 1
ATOM 650 O O . VAL A 1 83 ? 24.747 19.837 28.649 1.00 19.71 83 VAL A O 1
ATOM 654 N N . VAL A 1 84 ? 24.188 17.817 27.823 1.00 19.57 84 VAL A N 1
ATOM 655 C CA . VAL A 1 84 ? 24.902 17.043 28.847 1.00 20.02 84 VAL A CA 1
ATOM 656 C C . VAL A 1 84 ? 26.378 17.405 28.812 1.00 19.97 84 VAL A C 1
ATOM 657 O O . VAL A 1 84 ? 26.978 17.639 29.858 1.00 19.73 84 VAL A O 1
ATOM 661 N N . LYS A 1 85 ? 26.989 17.404 27.634 1.00 20.58 85 LYS A N 1
ATOM 662 C CA . LYS A 1 85 ? 28.396 17.799 27.529 1.00 20.7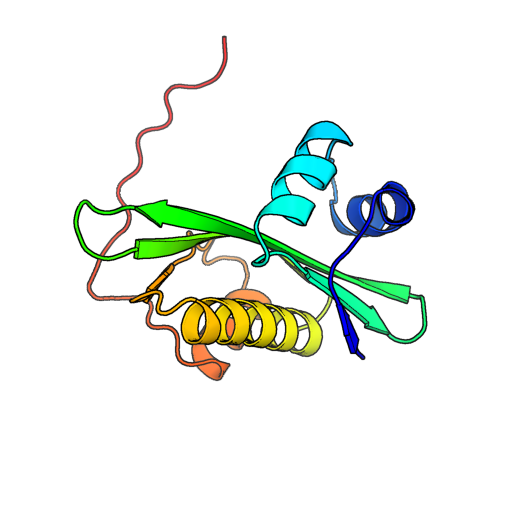6 85 LYS A CA 1
ATOM 663 C C . LYS A 1 85 ? 28.647 19.198 28.137 1.00 20.61 85 LYS A C 1
ATOM 664 O O . LYS A 1 85 ? 29.599 19.388 28.899 1.00 20.55 85 LYS A O 1
ATOM 670 N N . SER A 1 86 ? 27.786 20.155 27.813 1.00 19.93 86 SER A N 1
ATOM 671 C CA . SER A 1 86 ? 27.925 21.517 28.325 1.00 19.65 86 SER A CA 1
ATOM 672 C C . SER A 1 86 ? 27.781 21.556 29.872 1.00 19.69 86 SER A C 1
ATOM 673 O O . SER A 1 86 ? 28.400 22.358 30.566 1.00 20.32 86 SER A O 1
ATOM 676 N N . ALA A 1 87 ? 26.983 20.641 30.413 1.00 19.46 87 ALA A N 1
ATOM 677 C CA . ALA A 1 87 ? 26.827 20.525 31.849 1.00 19.58 87 ALA A CA 1
ATOM 678 C C . ALA A 1 87 ? 28.064 19.904 32.483 1.00 19.25 87 ALA A C 1
ATOM 679 O O . ALA A 1 87 ? 28.588 20.403 33.480 1.00 19.38 87 ALA A O 1
ATOM 681 N N . TYR A 1 88 ? 28.550 18.814 31.917 1.00 19.71 88 TYR A N 1
ATOM 682 C CA . TYR A 1 88 ? 29.791 18.194 32.419 1.00 20.88 88 TYR A CA 1
ATOM 683 C C . TYR A 1 88 ? 30.911 19.229 32.438 1.00 21.46 88 TYR A C 1
ATOM 684 O O . TYR A 1 88 ? 31.633 19.395 33.445 1.00 20.97 88 TYR A O 1
ATOM 693 N N . ASP A 1 89 ? 31.028 19.970 31.337 1.00 21.15 89 ASP A N 1
ATOM 694 C CA . ASP A 1 89 ? 32.117 20.931 31.202 1.00 21.17 89 ASP A CA 1
ATOM 695 C C . ASP A 1 89 ? 32.022 22.053 32.223 1.00 21.37 89 ASP A C 1
ATOM 696 O O . ASP A 1 89 ? 33.055 22.586 32.641 1.00 23.21 89 ASP A O 1
ATOM 701 N N . ALA A 1 90 ? 30.808 22.403 32.631 1.00 20.35 90 ALA A N 1
ATOM 702 C CA . ALA A 1 90 ? 30.570 23.405 33.645 1.00 21.74 90 ALA A CA 1
ATOM 703 C C . ALA A 1 90 ? 30.554 22.879 35.091 1.00 22.18 90 ALA A C 1
ATOM 704 O O . ALA A 1 90 ? 30.258 23.641 36.005 1.00 23.40 90 ALA A O 1
ATOM 706 N N . GLY A 1 91 ? 30.860 21.597 35.284 1.00 22.08 91 GLY A N 1
ATOM 707 C CA . GLY A 1 91 ? 30.806 20.953 36.602 1.00 21.69 91 GLY A CA 1
ATOM 708 C C . GLY A 1 91 ? 29.431 20.873 37.220 1.00 21.90 91 GLY A C 1
ATOM 709 O O . GLY A 1 91 ? 29.275 20.853 38.442 1.00 22.41 91 GLY A O 1
ATOM 710 N N . VAL A 1 92 ? 28.427 20.824 36.362 1.00 20.19 92 VAL A N 1
ATOM 711 C CA . VAL A 1 92 ? 27.016 20.780 36.788 1.00 20.22 92 VAL A CA 1
ATOM 712 C C . VAL A 1 92 ? 26.711 19.333 37.262 1.00 20.00 92 VAL A C 1
ATOM 713 O O . VAL A 1 92 ? 27.135 18.375 36.636 1.00 20.08 92 VAL A O 1
ATOM 717 N N . TYR A 1 93 ? 25.965 19.214 38.361 1.00 19.84 93 TYR A N 1
ATOM 718 C CA . TYR A 1 93 ? 25.670 17.933 39.007 1.00 19.39 93 TYR A CA 1
ATOM 719 C C . TYR A 1 93 ? 24.654 17.082 38.268 1.00 19.90 93 TYR A C 1
ATOM 720 O O . TYR A 1 93 ? 24.819 15.860 38.215 1.00 18.63 93 TYR A O 1
ATOM 729 N N . GLU A 1 94 ? 23.608 17.688 37.727 1.00 19.98 94 GLU A N 1
ATOM 730 C CA . GLU A 1 94 ? 22.587 16.940 36.997 1.00 21.00 94 GLU A CA 1
ATOM 731 C C . GLU A 1 94 ? 21.901 17.775 35.961 1.00 20.84 94 GLU A C 1
ATOM 732 O O . GLU A 1 94 ? 21.962 18.995 35.995 1.00 19.70 94 GLU A O 1
ATOM 738 N N . VAL A 1 95 ? 21.243 17.090 35.035 1.00 19.94 95 VAL A N 1
ATOM 739 C CA . VAL A 1 95 ? 20.452 17.715 34.004 1.00 20.53 95 VAL A CA 1
ATOM 740 C C . VAL A 1 95 ? 19.029 17.172 34.159 1.00 20.90 95 VAL A C 1
ATOM 741 O O . VAL A 1 95 ? 18.816 15.970 34.347 1.00 20.75 95 VAL A O 1
ATOM 745 N N . ALA A 1 96 ? 18.065 18.064 34.092 1.00 21.14 96 ALA A N 1
ATOM 746 C CA . ALA A 1 96 ? 16.658 17.714 34.289 1.00 21.87 96 ALA A CA 1
ATOM 747 C C . ALA A 1 96 ? 15.782 18.319 33.217 1.00 22.52 96 ALA A C 1
ATOM 748 O O . ALA A 1 96 ? 16.117 19.361 32.631 1.00 21.40 96 ALA A O 1
ATOM 750 N N . LEU A 1 97 ? 14.632 17.677 32.986 1.00 23.07 97 LEU A N 1
ATOM 751 C CA . LEU A 1 97 ? 13.696 18.099 31.954 1.00 24.03 97 LEU A CA 1
ATOM 752 C C . LEU A 1 97 ? 12.298 17.707 32.442 1.00 24.05 97 LEU A C 1
ATOM 753 O O . LEU A 1 97 ? 12.126 16.645 33.042 1.00 23.40 97 LEU A O 1
ATOM 758 N N . HIS A 1 98 ? 11.306 18.555 32.180 1.00 24.58 98 HIS A N 1
ATOM 759 C CA . HIS A 1 98 ? 9.900 18.214 32.437 1.00 26.78 98 HIS A CA 1
ATOM 760 C C . HIS A 1 98 ? 9.274 17.646 31.143 1.00 28.07 98 HIS A C 1
ATOM 761 O O . HIS A 1 98 ? 9.070 18.362 30.164 1.00 31.11 98 HIS A O 1
ATOM 768 N N . LEU A 1 99 ? 9.033 16.351 31.126 1.00 27.57 99 LEU A N 1
ATOM 769 C CA . LEU A 1 99 ? 8.632 15.609 29.947 1.00 28.53 99 LEU A CA 1
ATOM 770 C C . LEU A 1 99 ? 7.080 15.452 29.838 1.00 27.85 99 LEU A C 1
ATOM 771 O O . LEU A 1 99 ? 6.425 15.037 30.770 1.00 27.86 99 LEU A O 1
ATOM 776 N N . ASP A 1 100 ? 6.516 15.808 28.694 1.00 27.57 100 ASP A N 1
ATOM 777 C CA . ASP A 1 100 ? 5.152 15.364 28.342 1.00 27.67 100 ASP A CA 1
ATOM 778 C C . ASP A 1 100 ? 5.304 13.937 27.862 1.00 27.25 100 ASP A C 1
ATOM 779 O O . ASP A 1 100 ? 5.951 13.698 26.855 1.00 27.06 100 ASP A O 1
ATOM 784 N N . PRO A 1 101 ? 4.747 12.965 28.576 1.00 28.13 101 PRO A N 1
ATOM 785 C CA . PRO A 1 101 ? 4.945 11.553 28.208 1.00 28.76 101 PRO A CA 1
ATOM 786 C C . PRO A 1 101 ? 4.258 11.094 26.908 1.00 28.64 101 PRO A C 1
ATOM 787 O O . PRO A 1 101 ? 4.507 9.981 26.452 1.00 29.30 101 PRO A O 1
ATOM 791 N N . GLU A 1 102 ? 3.400 11.925 26.326 1.00 28.81 102 GLU A N 1
ATOM 792 C CA . GLU A 1 102 ? 2.873 11.690 24.978 1.00 28.97 102 GLU A CA 1
ATOM 793 C C . GLU A 1 102 ? 3.970 11.807 23.901 1.00 27.25 102 GLU A C 1
ATOM 794 O O . GLU A 1 102 ? 3.805 11.328 22.785 1.00 26.70 102 GLU A O 1
ATOM 800 N N . ARG A 1 103 ? 5.076 12.467 24.226 1.00 25.75 103 ARG A N 1
ATOM 801 C CA . ARG A 1 103 ? 6.137 12.680 23.254 1.00 24.88 103 ARG A CA 1
ATOM 802 C C . ARG A 1 103 ? 7.037 11.453 23.232 1.00 24.24 103 ARG A C 1
ATOM 803 O O . ARG A 1 103 ? 8.036 11.384 23.923 1.00 23.23 103 ARG A O 1
ATOM 811 N N . LYS A 1 104 ? 6.680 10.474 22.415 1.00 24.01 104 LYS A N 1
ATOM 812 C CA . LYS A 1 104 ? 7.374 9.188 22.415 1.00 24.60 104 LYS A CA 1
ATOM 813 C C . LYS A 1 104 ? 8.792 9.268 21.869 1.00 24.31 104 LYS A C 1
ATOM 814 O O . LYS A 1 104 ? 9.653 8.509 22.303 1.00 24.40 104 LYS A O 1
ATOM 820 N N . GLU A 1 105 ? 9.024 10.162 20.908 1.00 24.13 105 GLU A N 1
ATOM 821 C CA . GLU A 1 105 ? 10.346 10.342 20.337 1.00 23.74 105 GLU A CA 1
ATOM 822 C C . GLU A 1 105 ? 11.304 10.884 21.399 1.00 22.96 105 GLU A C 1
ATOM 823 O O . GLU A 1 105 ? 12.429 10.387 21.536 1.00 22.61 105 GLU A O 1
ATOM 829 N N . LEU A 1 106 ? 10.834 11.868 22.156 1.00 22.45 106 LEU A N 1
ATOM 830 C CA . LEU A 1 106 ? 11.639 12.429 23.240 1.00 22.65 106 LEU A CA 1
ATOM 831 C C . LEU A 1 106 ? 11.899 11.399 24.349 1.00 23.23 106 LEU A C 1
ATOM 832 O O . LEU A 1 106 ? 13.022 11.276 24.864 1.00 22.75 106 LEU A O 1
ATOM 837 N N . GLU A 1 107 ? 10.886 10.627 24.676 1.00 23.42 107 GLU A N 1
ATOM 838 C CA . GLU A 1 107 ? 11.033 9.579 25.680 1.00 25.25 107 GLU A CA 1
ATOM 839 C C . GLU A 1 107 ? 12.099 8.578 25.248 1.00 24.60 107 GLU A C 1
ATOM 840 O O . GLU A 1 107 ? 12.968 8.184 26.027 1.00 24.61 107 GLU A O 1
ATOM 846 N N . GLU A 1 108 ? 12.046 8.191 23.975 1.00 23.71 108 GLU A N 1
ATOM 847 C CA . GLU A 1 108 ? 13.046 7.310 23.414 1.00 23.54 108 GLU A CA 1
ATOM 848 C C . GLU A 1 108 ? 14.449 7.922 23.494 1.00 22.92 108 GLU A C 1
ATOM 849 O O . GLU A 1 108 ? 15.391 7.247 23.866 1.00 22.77 108 GLU A O 1
ATOM 855 N N . ALA A 1 109 ? 14.569 9.198 23.144 1.00 22.61 109 ALA A N 1
ATOM 856 C CA . ALA A 1 109 ? 15.877 9.873 23.137 1.00 22.31 109 ALA A CA 1
ATOM 857 C C . ALA A 1 109 ? 16.464 10.003 24.562 1.00 22.42 109 ALA A C 1
ATOM 858 O O . ALA A 1 109 ? 17.660 9.799 24.782 1.00 21.16 109 ALA A O 1
ATOM 860 N N . LEU A 1 110 ? 15.590 10.334 25.516 1.00 23.29 110 LEU A N 1
ATOM 861 C CA . LEU A 1 110 ? 15.983 10.450 26.919 1.00 23.52 110 LEU A CA 1
ATOM 862 C C . LEU A 1 110 ? 16.543 9.142 27.454 1.00 24.51 110 LEU A C 1
ATOM 863 O O . LEU A 1 110 ? 17.574 9.118 28.102 1.00 23.98 110 LEU A O 1
ATOM 868 N N . LYS A 1 111 ? 15.848 8.037 27.195 1.00 25.41 111 LYS A N 1
ATOM 869 C CA . LYS A 1 111 ? 16.341 6.740 27.640 1.00 25.53 111 LYS A CA 1
ATOM 870 C C . LYS A 1 111 ? 17.680 6.408 26.982 1.00 25.15 111 LYS A C 1
ATOM 871 O O . LYS A 1 111 ? 18.604 5.911 27.635 1.00 23.10 111 LYS A O 1
ATOM 877 N N . ALA A 1 112 ? 17.808 6.714 25.694 1.00 25.40 112 ALA A N 1
ATOM 878 C CA . ALA A 1 112 ? 19.029 6.406 24.958 1.00 25.65 112 ALA A CA 1
ATOM 879 C C . ALA A 1 112 ? 20.216 7.216 25.468 1.00 25.55 112 ALA A C 1
ATOM 880 O O . ALA A 1 112 ? 21.341 6.773 25.377 1.00 25.38 112 ALA A O 1
ATOM 882 N N . GLU A 1 113 ? 19.969 8.407 25.993 1.00 24.94 113 GLU A N 1
ATOM 883 C CA . GLU A 1 1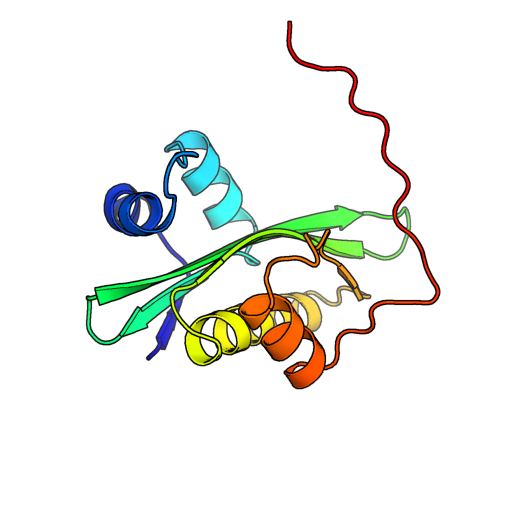13 ? 21.036 9.241 26.497 1.00 24.84 113 GLU A CA 1
ATOM 884 C C . GLU A 1 113 ? 21.153 9.252 28.028 1.00 24.79 113 GLU A C 1
ATOM 885 O O . GLU A 1 113 ? 21.726 10.192 28.610 1.00 26.36 113 GLU A O 1
ATOM 891 N N . GLY A 1 114 ? 20.661 8.205 28.681 1.00 25.26 114 GLY A N 1
ATOM 892 C CA . GLY A 1 114 ? 20.992 7.950 30.081 1.00 24.90 114 GLY A CA 1
ATOM 893 C C . GLY A 1 114 ? 20.154 8.667 31.117 1.00 24.02 114 GLY A C 1
ATOM 894 O O . GLY A 1 114 ? 20.527 8.739 32.287 1.00 24.89 114 GLY A O 1
ATOM 895 N N . PHE A 1 115 ? 19.018 9.217 30.701 1.00 22.89 115 PHE A N 1
ATOM 896 C CA . PHE A 1 115 ? 18.111 9.856 31.642 1.00 21.92 115 PHE A CA 1
ATOM 897 C C . PHE A 1 115 ? 17.155 8.845 32.253 1.00 22.61 115 PHE A C 1
ATOM 898 O O . PHE A 1 115 ? 16.730 7.882 31.598 1.00 23.32 115 PHE A O 1
ATOM 906 N N . ALA A 1 116 ? 16.827 9.067 33.517 1.00 22.35 116 ALA A N 1
ATOM 907 C CA . ALA A 1 116 ? 15.824 8.270 34.238 1.00 22.47 116 ALA A CA 1
ATOM 908 C C . ALA A 1 116 ? 14.515 9.033 34.405 1.00 22.64 116 ALA A C 1
ATOM 909 O O . ALA A 1 116 ? 14.490 10.283 34.528 1.00 22.15 116 ALA A O 1
ATOM 911 N N . LEU A 1 117 ? 13.400 8.295 34.445 1.00 22.29 117 LEU A N 1
ATOM 912 C CA . LEU A 1 117 ? 12.101 8.933 34.642 1.00 23.91 117 LEU A CA 1
ATOM 913 C C . LEU A 1 117 ? 11.579 8.768 36.061 1.00 25.05 117 LEU A C 1
ATOM 914 O O . LEU A 1 117 ? 10.408 9.034 36.361 1.00 26.73 117 LEU A O 1
ATOM 919 N N . GLY A 1 118 ? 12.443 8.320 36.953 1.00 25.94 118 GLY A N 1
ATOM 920 C CA . GLY A 1 118 ? 12.082 8.171 38.347 1.00 26.55 118 GLY A CA 1
ATOM 921 C C . GLY A 1 118 ? 13.339 7.965 39.150 1.00 27.02 118 GLY A C 1
ATOM 922 O O . GLY A 1 118 ? 14.430 7.894 38.550 1.00 26.82 118 GLY A O 1
ATOM 923 N N . PRO A 1 119 ? 13.228 7.881 40.478 1.00 26.98 119 PRO A N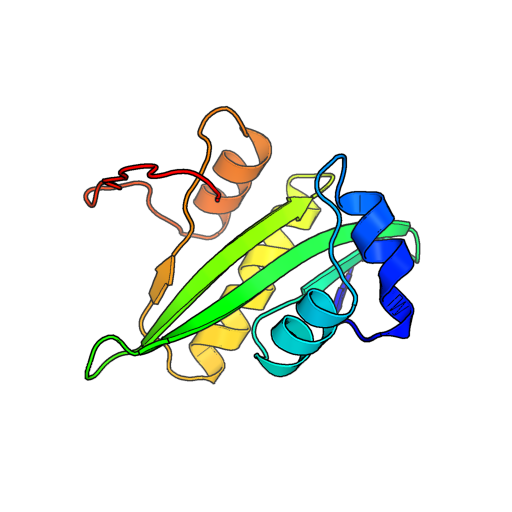 1
ATOM 924 C CA . PRO A 1 119 ? 11.955 7.846 41.218 1.00 26.81 119 PRO A CA 1
ATOM 925 C C . PRO A 1 119 ? 11.348 9.215 41.499 1.00 26.46 119 PRO A C 1
ATOM 926 O O . PRO A 1 119 ? 10.156 9.266 41.852 1.00 26.18 119 PRO A O 1
ATOM 930 N N . LEU A 1 120 ? 12.134 10.281 41.362 1.00 26.79 120 LEU A N 1
ATOM 931 C CA . LEU A 1 120 ? 11.626 11.634 41.602 1.00 27.06 120 LEU A CA 1
ATOM 932 C C . LEU A 1 120 ? 10.460 11.925 40.663 1.00 25.99 120 LEU A C 1
ATOM 933 O O . LEU A 1 120 ? 10.455 11.496 39.524 1.00 25.83 120 LEU A O 1
ATOM 938 N N . VAL A 1 121 ? 9.480 12.651 41.188 1.00 25.38 121 VAL A N 1
ATOM 939 C CA . VAL A 1 121 ? 8.192 12.900 40.544 1.00 26.27 121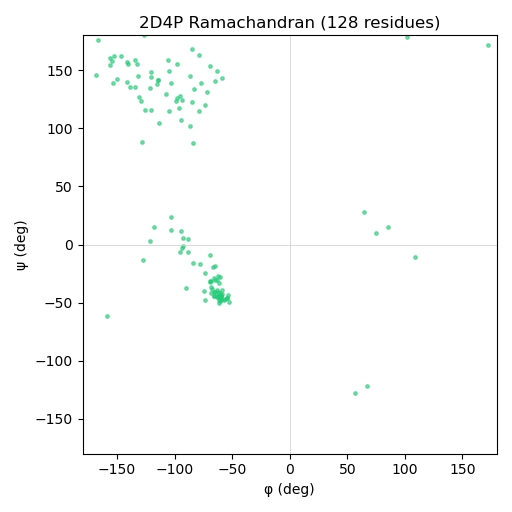 VAL A CA 1
ATOM 940 C C . VAL A 1 121 ? 8.100 14.415 40.401 1.00 26.57 121 VAL A C 1
ATOM 941 O O . VAL A 1 121 ? 8.680 15.157 41.204 1.00 27.60 121 VAL A O 1
ATOM 945 N N . LEU A 1 122 ? 7.439 14.886 39.355 1.00 25.32 122 LEU A N 1
ATOM 946 C CA . LEU A 1 122 ? 7.226 16.330 39.186 1.00 24.36 122 LEU A CA 1
ATOM 947 C C . LEU A 1 122 ? 5.884 16.727 39.770 1.00 23.42 122 LEU A C 1
ATOM 948 O O . LEU A 1 122 ? 4.847 16.188 39.397 1.00 23.82 122 LEU A O 1
ATOM 953 N N . ALA A 1 123 ? 5.904 17.685 40.682 1.00 22.07 123 ALA A N 1
ATOM 954 C CA . ALA A 1 123 ? 4.685 18.297 41.175 1.00 21.40 123 ALA A CA 1
ATOM 955 C C . ALA A 1 123 ? 4.555 19.722 40.621 1.00 22.01 123 ALA A C 1
ATOM 956 O O . ALA A 1 123 ? 5.512 20.501 40.655 1.00 22.11 123 ALA A O 1
ATOM 958 N N . VAL A 1 124 ? 3.388 20.024 40.050 1.00 21.45 124 VAL A N 1
ATOM 959 C CA . VAL A 1 124 ? 3.127 21.302 39.424 1.00 22.93 124 VAL A CA 1
ATOM 960 C C . VAL A 1 124 ? 1.792 21.872 39.818 1.00 22.01 124 VAL A C 1
ATOM 961 O O . VAL A 1 124 ? 0.781 21.171 39.877 1.00 22.11 124 VAL A O 1
ATOM 965 N N . ARG A 1 125 ? 1.788 23.171 40.122 1.00 22.38 125 ARG A N 1
ATOM 966 C CA . ARG A 1 125 ? 0.557 23.926 40.204 1.00 21.98 125 ARG A CA 1
ATOM 967 C C . ARG A 1 125 ? 0.570 25.072 39.204 1.00 22.39 125 ARG A C 1
ATOM 968 O O . ARG A 1 125 ? 1.368 26.016 39.323 1.00 21.25 125 ARG A O 1
ATOM 976 N N . VAL A 1 126 ? -0.348 25.020 38.229 1.00 22.44 126 VAL A N 1
ATOM 977 C CA . VAL A 1 126 ? -0.435 26.108 37.259 1.00 22.07 126 VAL A CA 1
ATOM 978 C C . VAL A 1 126 ? -1.321 27.207 37.856 1.00 21.38 126 VAL A C 1
ATOM 979 O O . VAL A 1 126 ? -2.464 26.984 38.245 1.00 21.39 126 VAL A O 1
ATOM 983 N N . LEU A 1 127 ? -0.758 28.409 37.950 1.00 21.19 127 LEU A N 1
ATOM 984 C CA . LEU A 1 127 ? -1.459 29.587 38.422 1.00 21.17 127 LEU A CA 1
ATOM 985 C C . LEU A 1 127 ? -2.137 30.345 37.288 1.00 21.97 127 LEU A C 1
ATOM 986 O O . LEU A 1 127 ? -3.189 30.948 37.481 1.00 22.93 127 LEU A O 1
ATOM 991 N N . GLY A 1 128 ? -1.463 30.391 36.151 1.00 22.56 128 GLY A N 1
ATOM 992 C CA . GLY A 1 128 ? -1.972 31.078 34.979 1.00 23.41 128 GLY A CA 1
ATOM 993 C C . GLY A 1 128 ? -1.340 32.431 34.769 1.00 25.11 128 GLY A C 1
ATOM 994 O O . GLY A 1 128 ? -0.471 32.872 35.540 1.00 24.18 128 GLY A O 1
ATOM 995 N N . SER A 1 129 ? -1.768 33.072 33.693 1.00 26.18 129 SER A N 1
ATOM 996 C CA . SER A 1 129 ? -1.252 34.378 33.314 1.00 28.18 129 SER A CA 1
ATOM 997 C C . SER A 1 129 ? -2.162 35.490 33.773 1.00 28.23 129 SER A C 1
ATOM 998 O O . SER A 1 129 ? -3.366 35.312 33.972 1.00 24.76 129 SER A O 1
ATOM 1001 N N . ARG A 1 130 ? -1.578 36.669 33.938 1.00 30.41 130 ARG A N 1
ATOM 1002 C CA . ARG A 1 130 ? -2.385 37.888 34.148 1.00 32.07 130 ARG A CA 1
ATOM 1003 C C . ARG A 1 130 ? -3.285 38.296 32.967 1.00 33.39 130 ARG A C 1
ATOM 1004 O O . ARG A 1 130 ? -3.019 37.902 31.815 1.00 34.52 130 ARG A O 1
#

Foldseek 3Di:
DDKDQDDLVCQVLAQVQQPPHHQDSVQSVVQSVALQKIWDQDPNNTFKIWRWHWDDPPPAIEIEGADITGDALVRLLVSVVSNVVSCVVVVHDYYDYDDDVVPPSNVVSCVVNPHDPDDDDDDDDDPDDD

Sequence (130 aa):
MRFRPFTEEDLDRLNRLAGKRPVSLGALRFFARTGHSFLAEEGEEPMGFALAQAVWQGEATTVLVTRIEGRSVEALRGLLRAVVKSAYDAGVYEVALHLDPERKELEEALKAEGFALGPLVLAVRVLGSR

Organism: Thermus thermophilus (strain ATCC 27634 / DSM 579 / HB8) (NCBI:txid300852)

Radius of gyration: 14.45 Å; Cα contacts (8 Å, |Δi|>4): 211; chains: 1; bounding box: 34×32×41 Å

Solvent-accessible surface area: 8472 Å² total; per-residue (Å²): 33,176,59,72,91,4,69,77,143,4,47,110,64,0,46,145,19,3,69,206,144,109,9,67,66,45,31,0,110,82,17,45,181,35,49,12,7,27,0,0,16,80,66,130,73,0,28,0,0,0,10,0,44,55,62,181,109,46,167,40,32,13,0,47,5,74,26,4,32,25,118,29,34,101,0,4,86,2,0,0,113,18,0,39,129,14,3,172,105,64,68,19,172,78,29,31,31,111,39,70,81,146,76,133,82,1,51,104,0,5,177,49,36,72,38,84,113,38,127,154,136,95,98,108,200,130,152,58,118,290

Nearest PDB structures (foldseek):
  2d4p-assembly1_A  TM=1.008E+00  e=1.236E-26  Thermus thermophilus HB8
  2d4o-assembly1_A  TM=9.704E-01  e=2.001E-25  Thermus thermophilus HB8
  6wf5-assembly2_B  TM=8.109E-01  e=5.146E-04  Homo sapiens
  2psw-assembly2_B  TM=7.756E-01  e=3.304E-04  Homo sapiens
  6wf5-assembly1_A  TM=8.123E-01  e=1.248E-03  Homo sapiens